Protein AF-A0A8D1JGK2-F1 (afdb_monomer_lite)

Organism: Sus scrofa (NCBI:txid9823)

Secondary structure (DSSP, 8-state):
-HHHHHHHHHHHHHHHHHHHHHHHHHHHHHHHHHHHHHHHTT--HHHHHHHHHHSSTTTT-HHHHHHHHHHHHHHHHHHHHHHHHHHHHHHHHHHHHHHHHHHHHHHHHHHHHHHHHSPP--

pLDDT: mean 71.67, std 9.28, range [43.31, 87.25]

Sequence (122 aa):
MFSHSVGCLFVLFRVSFAVQKLSSLIKSHLLIFVFTVITLRGGSEKMLLSFMSESVWPMFSSKSFIASGLICRSFIHLELIFVYGVRECSNFILFHVAVQFSQHHLLNRLSFLHCIFLPPLS

Structure (mmCIF, N/CA/C/O backbone):
data_AF-A0A8D1JGK2-F1
#
_entry.id   AF-A0A8D1JGK2-F1
#
loop_
_atom_site.group_PDB
_atom_site.id
_atom_site.type_symbol
_atom_site.label_atom_id
_atom_site.label_alt_id
_atom_site.label_comp_id
_atom_site.label_asym_id
_atom_site.label_entity_id
_atom_site.label_seq_id
_atom_site.pdbx_PDB_ins_code
_atom_site.Cartn_x
_atom_site.Cartn_y
_atom_site.Cartn_z
_atom_site.occupancy
_atom_site.B_iso_or_equiv
_atom_site.auth_seq_id
_atom_site.auth_comp_id
_atom_site.auth_asym_id
_atom_site.auth_atom_id
_atom_site.pdbx_PDB_model_num
ATOM 1 N N . MET A 1 1 ? 9.684 -14.667 -14.590 1.00 49.75 1 MET A N 1
ATOM 2 C CA . MET A 1 1 ? 9.569 -15.208 -13.213 1.00 49.75 1 MET A CA 1
ATOM 3 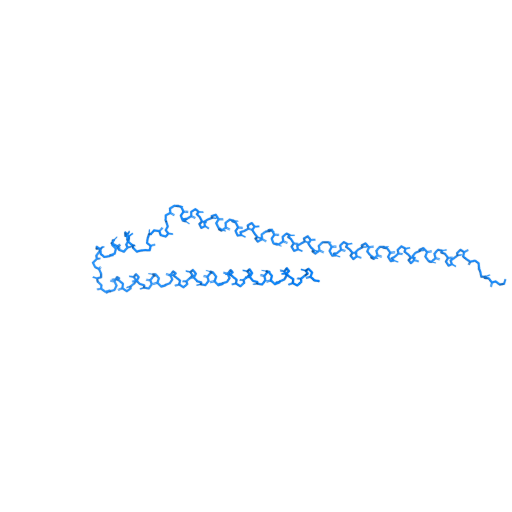C C . MET A 1 1 ? 9.410 -14.101 -12.162 1.00 49.75 1 MET A C 1
ATOM 5 O O . MET A 1 1 ? 8.559 -14.248 -11.299 1.00 49.75 1 MET A O 1
ATOM 9 N N . PHE A 1 2 ? 10.134 -12.973 -12.252 1.00 50.00 2 PHE A N 1
ATOM 10 C CA . PHE A 1 2 ? 10.035 -11.870 -11.274 1.00 50.00 2 PHE A CA 1
ATOM 11 C C . PHE A 1 2 ? 8.690 -11.105 -11.276 1.00 50.00 2 PHE A C 1
ATOM 13 O O . PHE A 1 2 ? 8.185 -10.756 -10.216 1.00 50.00 2 PHE A O 1
ATOM 20 N N . SER A 1 3 ? 8.053 -10.902 -12.436 1.00 54.50 3 SER A N 1
ATOM 21 C CA . SER A 1 3 ? 6.800 -10.129 -12.551 1.00 54.50 3 SER A CA 1
ATOM 22 C C . SER A 1 3 ? 5.584 -10.792 -11.889 1.00 54.50 3 SER A C 1
ATOM 24 O O . SER A 1 3 ? 4.739 -10.108 -11.318 1.00 54.50 3 SER A O 1
ATOM 26 N N . HIS A 1 4 ? 5.508 -12.126 -11.915 1.00 65.62 4 HIS A N 1
ATOM 27 C CA . HIS A 1 4 ? 4.371 -12.865 -11.358 1.00 65.62 4 HIS A CA 1
ATOM 28 C C . HIS A 1 4 ? 4.381 -12.877 -9.820 1.00 65.62 4 HIS A C 1
ATOM 30 O O . HIS A 1 4 ? 3.327 -12.829 -9.191 1.00 65.62 4 HIS A O 1
ATOM 36 N N . SER A 1 5 ? 5.569 -12.894 -9.203 1.00 65.94 5 SER A N 1
ATOM 37 C CA . SER A 1 5 ? 5.720 -12.845 -7.741 1.00 65.94 5 SER A CA 1
ATOM 38 C C . SER A 1 5 ? 5.323 -11.474 -7.174 1.00 65.94 5 SER A C 1
ATOM 40 O O . SER A 1 5 ? 4.538 -11.388 -6.229 1.00 65.94 5 SER A O 1
ATOM 42 N N . VAL A 1 6 ? 5.770 -10.388 -7.819 1.00 70.88 6 VAL A N 1
ATOM 43 C CA . VAL A 1 6 ? 5.457 -9.007 -7.404 1.00 70.88 6 VAL A CA 1
ATOM 44 C C . VAL A 1 6 ? 3.974 -8.678 -7.614 1.00 70.88 6 VAL A C 1
ATOM 46 O O . VAL A 1 6 ? 3.352 -8.062 -6.748 1.00 70.88 6 VAL A O 1
ATOM 49 N N . GLY A 1 7 ? 3.373 -9.147 -8.714 1.00 74.25 7 GLY A N 1
ATOM 50 C CA . GLY A 1 7 ? 1.931 -9.015 -8.946 1.00 74.25 7 GLY A CA 1
ATOM 51 C C . GLY A 1 7 ? 1.090 -9.744 -7.893 1.00 74.25 7 GLY A C 1
ATOM 52 O O . GLY A 1 7 ? 0.090 -9.206 -7.420 1.00 74.25 7 GLY A O 1
ATOM 53 N N . CYS A 1 8 ? 1.524 -10.932 -7.463 1.00 76.12 8 CYS A N 1
ATOM 54 C CA . CYS A 1 8 ? 0.835 -11.702 -6.428 1.00 76.12 8 CYS A CA 1
ATOM 55 C C . CYS A 1 8 ? 0.904 -11.007 -5.056 1.00 76.12 8 CYS A C 1
ATOM 57 O O . CYS A 1 8 ? -0.118 -10.858 -4.387 1.00 76.12 8 CYS A O 1
ATOM 59 N N . LEU A 1 9 ? 2.078 -10.488 -4.675 1.00 71.69 9 LEU A N 1
ATOM 60 C CA . LEU A 1 9 ? 2.248 -9.691 -3.452 1.00 71.69 9 LEU A CA 1
ATOM 61 C C . LEU A 1 9 ? 1.361 -8.438 -3.446 1.00 71.69 9 LEU A C 1
ATOM 63 O O . LEU A 1 9 ? 0.768 -8.110 -2.419 1.00 71.69 9 LEU A O 1
ATOM 67 N N . PHE A 1 10 ? 1.208 -7.771 -4.592 1.00 70.25 10 PHE A N 1
ATOM 68 C CA . PHE A 1 10 ? 0.327 -6.610 -4.716 1.00 70.25 10 PHE A CA 1
ATOM 69 C C . PHE A 1 10 ? -1.152 -6.961 -4.507 1.00 70.25 10 PHE A C 1
ATOM 71 O O . PHE A 1 10 ? -1.872 -6.250 -3.799 1.00 70.25 10 PHE A O 1
ATOM 78 N N . VAL A 1 11 ? -1.608 -8.077 -5.081 1.00 78.69 11 VAL A N 1
ATOM 79 C CA . VAL A 1 11 ? -2.982 -8.564 -4.890 1.00 78.69 11 VAL A CA 1
ATOM 80 C C . VAL A 1 11 ? -3.213 -8.945 -3.428 1.00 78.69 11 VAL A C 1
ATOM 82 O O . VAL A 1 11 ? -4.202 -8.510 -2.841 1.00 78.69 11 VAL A O 1
ATOM 85 N N . LEU A 1 12 ? -2.281 -9.676 -2.811 1.00 74.38 12 LEU A N 1
ATOM 86 C CA . LEU A 1 12 ? -2.366 -10.061 -1.400 1.00 74.38 12 LEU A CA 1
ATOM 87 C C . LEU A 1 12 ? -2.405 -8.844 -0.471 1.00 74.38 12 LEU A C 1
ATOM 89 O O . LEU A 1 12 ? -3.196 -8.830 0.472 1.00 74.38 12 LEU A O 1
ATOM 93 N N . PHE A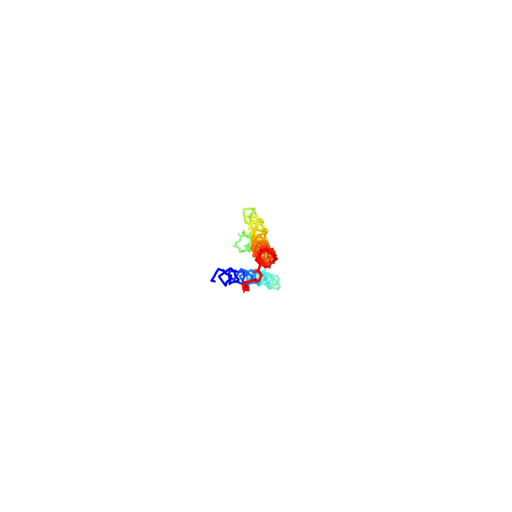 1 13 ? -1.617 -7.805 -0.755 1.00 70.12 13 PHE A N 1
ATOM 94 C CA . PHE A 1 13 ? -1.631 -6.558 0.009 1.00 70.12 13 PHE A CA 1
ATOM 95 C C . PHE A 1 13 ? -2.976 -5.828 -0.113 1.00 70.12 13 PHE A C 1
ATOM 97 O O . PHE A 1 13 ? -3.565 -5.457 0.903 1.00 70.12 13 PHE A O 1
ATOM 104 N N . ARG A 1 14 ? -3.522 -5.690 -1.330 1.00 72.69 14 ARG A N 1
ATOM 105 C CA . ARG A 1 14 ? -4.847 -5.077 -1.550 1.00 72.69 14 ARG A CA 1
ATOM 106 C C . ARG A 1 14 ? -5.976 -5.859 -0.879 1.00 72.69 14 ARG A C 1
ATOM 108 O O . ARG A 1 14 ? -6.857 -5.249 -0.276 1.00 72.69 14 ARG A O 1
ATOM 115 N N . VAL A 1 15 ? -5.947 -7.190 -0.963 1.00 76.44 15 VAL A N 1
ATOM 116 C CA . VAL A 1 15 ? -6.939 -8.065 -0.320 1.00 76.44 15 VAL A CA 1
ATOM 117 C C . VAL A 1 15 ? -6.826 -7.971 1.200 1.00 76.44 15 VAL A C 1
ATOM 119 O O . VAL A 1 15 ? -7.836 -7.768 1.868 1.00 76.44 15 VAL A O 1
ATOM 122 N N . SER A 1 16 ? -5.610 -8.022 1.747 1.00 74.88 16 SER A N 1
ATOM 123 C CA . SER A 1 16 ? -5.373 -7.871 3.189 1.00 74.88 16 SER A CA 1
ATOM 124 C C . SER A 1 16 ? -5.873 -6.522 3.693 1.00 74.88 16 SER A C 1
ATOM 126 O O . SER A 1 16 ? -6.581 -6.468 4.692 1.00 74.88 16 SER A O 1
ATOM 128 N N . PHE A 1 17 ? -5.606 -5.441 2.959 1.00 75.12 17 PHE A N 1
ATOM 129 C CA . PHE A 1 17 ? -6.092 -4.105 3.292 1.00 75.12 17 PHE A CA 1
ATOM 130 C C . PHE A 1 17 ? -7.625 -4.013 3.280 1.00 75.12 17 PHE A C 1
ATOM 132 O O . PHE A 1 17 ? -8.223 -3.482 4.220 1.00 75.12 17 PHE A O 1
ATOM 139 N N . ALA A 1 18 ? -8.275 -4.567 2.252 1.00 75.12 18 ALA A N 1
ATOM 140 C CA . ALA A 1 18 ? -9.733 -4.603 2.165 1.00 75.12 18 ALA A CA 1
ATOM 141 C C . ALA A 1 18 ? -10.349 -5.393 3.332 1.00 75.12 18 ALA A C 1
ATOM 143 O O . ALA A 1 18 ? -11.274 -4.906 3.983 1.00 75.12 18 ALA A O 1
ATOM 144 N N . VAL A 1 19 ? -9.792 -6.565 3.650 1.00 76.88 19 VAL A N 1
ATOM 145 C CA . VAL A 1 19 ? -10.239 -7.414 4.766 1.00 76.88 19 VAL A CA 1
ATOM 146 C C . VAL A 1 19 ? -10.019 -6.723 6.113 1.00 76.88 19 VAL A C 1
ATOM 148 O O . VAL A 1 19 ? -10.894 -6.757 6.975 1.00 76.88 19 VAL A O 1
ATOM 151 N N . GLN A 1 20 ? -8.887 -6.048 6.300 1.00 72.62 20 GLN A N 1
ATOM 152 C CA . GLN A 1 20 ? -8.544 -5.374 7.552 1.00 72.62 20 GLN A CA 1
ATOM 153 C C . GLN A 1 20 ? -9.437 -4.146 7.801 1.00 72.62 20 GLN A C 1
ATOM 155 O O . GLN A 1 20 ? -9.861 -3.922 8.936 1.00 72.62 20 GLN A O 1
ATOM 160 N N . LYS A 1 21 ? -9.809 -3.413 6.741 1.00 75.88 21 LYS A N 1
ATOM 161 C CA . LYS A 1 21 ? -10.769 -2.296 6.792 1.00 75.88 21 LYS A CA 1
ATOM 162 C C . LYS A 1 21 ? -12.211 -2.762 7.009 1.00 75.88 21 LYS A C 1
ATOM 164 O O . LYS A 1 21 ? -12.962 -2.115 7.733 1.00 75.88 21 LYS A O 1
ATOM 169 N N . LEU A 1 22 ? -12.594 -3.896 6.425 1.00 72.81 22 LEU A N 1
ATOM 170 C CA . LEU A 1 22 ? -13.904 -4.503 6.665 1.00 72.81 22 LEU A CA 1
ATOM 171 C C . LEU A 1 22 ? -14.010 -5.018 8.108 1.00 72.81 22 LEU A C 1
ATOM 173 O O . LEU A 1 22 ? -15.006 -4.787 8.784 1.00 72.81 22 LEU A O 1
ATOM 177 N N . SER A 1 23 ? -12.956 -5.668 8.603 1.00 71.44 23 SER A N 1
ATOM 178 C CA . SER A 1 23 ? -12.892 -6.207 9.963 1.00 71.44 23 SER A CA 1
ATOM 179 C C . SER A 1 23 ? -12.930 -5.107 11.027 1.00 71.44 23 SER A C 1
ATOM 181 O O . SER A 1 23 ? -13.646 -5.239 12.022 1.00 71.44 23 SER A O 1
ATOM 183 N N . SER A 1 24 ? -12.230 -3.986 10.808 1.00 79.94 24 SER A N 1
ATOM 184 C CA . SER A 1 24 ? -12.311 -2.835 11.715 1.00 79.94 24 SER A CA 1
ATOM 185 C C . SER A 1 24 ? -13.706 -2.202 11.721 1.00 79.94 24 SER A C 1
ATOM 187 O O . SER A 1 24 ? -14.211 -1.880 12.797 1.00 79.94 24 SER A O 1
ATOM 189 N N . LEU A 1 25 ? -14.358 -2.110 10.557 1.00 77.69 25 LEU A N 1
ATOM 190 C CA . LEU A 1 25 ? -15.714 -1.574 10.411 1.00 77.69 25 L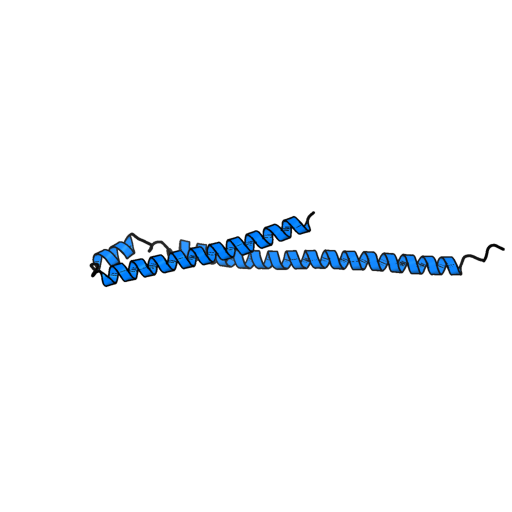EU A CA 1
ATOM 191 C C . LEU A 1 25 ? -16.777 -2.468 11.069 1.00 77.69 25 LEU A C 1
ATOM 193 O O . LEU A 1 25 ? -17.674 -1.975 11.753 1.00 77.69 25 LEU A O 1
ATOM 197 N N . ILE A 1 26 ? -16.664 -3.788 10.902 1.00 75.31 26 ILE A N 1
ATOM 198 C CA . ILE A 1 26 ? -17.561 -4.760 11.542 1.00 75.31 26 ILE A CA 1
ATOM 199 C C . ILE A 1 26 ? -17.393 -4.697 13.063 1.00 75.31 26 ILE A C 1
ATOM 201 O O . ILE A 1 26 ? -18.388 -4.627 13.785 1.00 75.31 26 ILE A O 1
ATOM 205 N N . LYS A 1 27 ? -16.149 -4.648 13.565 1.00 78.38 27 LYS A N 1
ATOM 206 C CA . LYS A 1 27 ? -15.892 -4.492 15.004 1.00 78.38 27 LYS A CA 1
ATOM 207 C C . LYS A 1 27 ? -16.482 -3.196 15.551 1.00 78.38 27 LYS A C 1
ATOM 209 O O . LYS A 1 27 ? -17.147 -3.249 16.579 1.00 78.38 27 LYS A O 1
ATOM 214 N N . SER A 1 28 ? -16.303 -2.053 14.886 1.00 74.12 28 SER A N 1
ATOM 215 C CA . SER A 1 28 ? -16.869 -0.789 15.376 1.00 74.12 28 SER A CA 1
ATOM 216 C C . SER A 1 28 ? -18.399 -0.797 15.374 1.00 74.12 28 SER A C 1
ATOM 218 O O . SER A 1 28 ? -19.006 -0.331 16.334 1.00 74.12 28 SER A O 1
ATOM 220 N N . HIS A 1 29 ? -19.032 -1.376 14.349 1.00 78.94 29 HIS A N 1
ATOM 221 C CA . HIS A 1 29 ? -20.491 -1.494 14.300 1.00 78.94 29 HIS A CA 1
ATOM 222 C C . HIS A 1 29 ? -21.054 -2.390 15.404 1.00 78.94 29 HIS A C 1
ATOM 224 O O . HIS A 1 29 ? -22.047 -2.019 16.027 1.00 78.94 29 HIS A O 1
ATOM 230 N N . LEU A 1 30 ? -20.416 -3.530 15.685 1.00 78.25 30 LEU A N 1
ATOM 231 C CA . LEU A 1 30 ? -20.815 -4.405 16.791 1.00 78.25 30 LEU A CA 1
ATOM 232 C C . LEU A 1 30 ? -20.687 -3.697 18.145 1.00 78.25 30 LEU A C 1
ATOM 234 O O . LEU A 1 30 ? -21.560 -3.847 18.993 1.00 78.25 30 LEU A O 1
ATOM 238 N N . LEU A 1 31 ? -19.646 -2.884 18.335 1.00 77.44 31 LEU A N 1
ATOM 239 C CA . LEU A 1 31 ? -19.456 -2.102 19.559 1.00 77.44 31 LEU A CA 1
ATOM 240 C C . LEU A 1 31 ? -20.539 -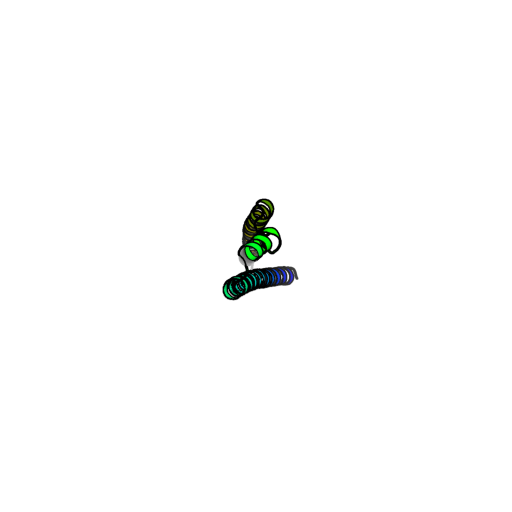1.034 19.747 1.00 77.44 31 LEU A C 1
ATOM 242 O O . LEU A 1 31 ? -21.074 -0.892 20.845 1.00 77.44 31 LEU A O 1
ATOM 246 N N . ILE A 1 32 ? -20.902 -0.330 18.673 1.00 78.12 32 ILE A N 1
ATOM 247 C CA . ILE A 1 32 ? -21.998 0.647 18.691 1.00 78.12 32 ILE A CA 1
ATOM 248 C C . ILE A 1 32 ? -23.328 -0.060 18.968 1.00 78.12 32 ILE A C 1
ATOM 250 O O . ILE A 1 32 ? -24.106 0.405 19.793 1.00 78.12 32 ILE A O 1
ATOM 254 N N . PHE A 1 33 ? -23.569 -1.212 18.339 1.00 80.50 33 PHE A N 1
ATOM 255 C CA . PHE A 1 33 ? -24.782 -1.997 18.550 1.00 80.50 33 PHE A CA 1
ATOM 256 C C . PHE A 1 33 ? -24.917 -2.469 20.003 1.00 80.50 33 PHE A C 1
ATOM 258 O O . PHE A 1 33 ? -25.971 -2.294 20.611 1.00 80.50 33 PHE A O 1
ATOM 265 N N . VAL A 1 34 ? -23.840 -3.000 20.591 1.00 80.25 34 VAL A N 1
ATOM 266 C CA . VAL A 1 34 ? -23.805 -3.390 22.009 1.00 80.25 34 VAL A CA 1
ATOM 267 C C . VAL A 1 34 ? -24.089 -2.185 22.908 1.00 80.25 34 VAL A C 1
ATOM 269 O O . VAL A 1 34 ? -24.902 -2.293 23.823 1.00 80.25 34 VAL A O 1
ATOM 272 N N . PHE A 1 35 ? -23.508 -1.020 22.611 1.00 75.00 35 PHE A N 1
ATOM 273 C CA . PHE A 1 35 ? -23.775 0.214 23.350 1.00 75.00 35 PHE A CA 1
ATOM 274 C C . PHE A 1 35 ? -25.252 0.634 23.270 1.00 75.00 35 PHE A C 1
ATOM 276 O O . PHE A 1 35 ? -25.866 0.905 24.299 1.00 75.00 35 PHE A O 1
ATOM 283 N N . THR A 1 36 ? -25.853 0.613 22.076 1.00 78.62 36 THR A N 1
ATOM 284 C CA . THR A 1 36 ? -27.279 0.925 21.878 1.00 78.62 36 THR A CA 1
ATOM 285 C C . THR A 1 36 ? -28.200 -0.052 22.614 1.00 78.62 36 TH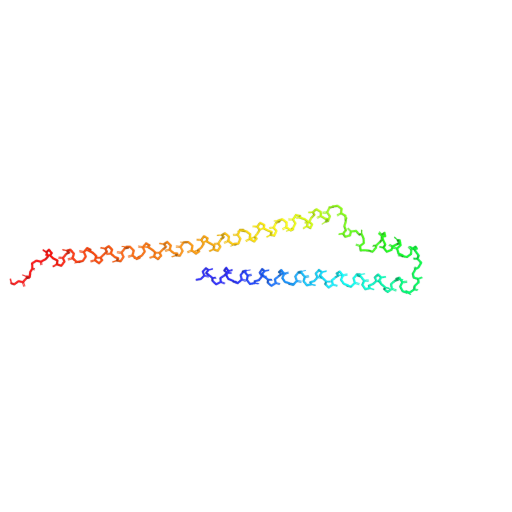R A C 1
ATOM 287 O O . THR A 1 36 ? -29.223 0.353 23.160 1.00 78.62 36 THR A O 1
ATOM 290 N N . VAL A 1 37 ? -27.848 -1.339 22.673 1.00 84.19 37 VAL A N 1
ATOM 291 C CA . VAL A 1 37 ? -28.618 -2.337 23.433 1.00 84.19 37 VAL A CA 1
ATOM 292 C C . VAL A 1 37 ? -28.515 -2.085 24.941 1.00 84.19 37 VAL A C 1
ATOM 294 O O . VAL A 1 37 ? -29.519 -2.196 25.646 1.00 84.19 37 VAL A O 1
ATOM 297 N N . ILE A 1 38 ? -27.332 -1.714 25.443 1.00 78.06 38 ILE A N 1
ATOM 298 C CA . ILE A 1 38 ? -27.113 -1.396 26.863 1.00 78.06 38 ILE A CA 1
ATOM 299 C C . ILE A 1 38 ? -27.921 -0.160 27.282 1.00 78.06 38 ILE A C 1
ATOM 301 O O . ILE A 1 38 ? -28.562 -0.183 28.336 1.00 78.06 38 ILE A O 1
ATOM 305 N N . THR A 1 39 ? -27.937 0.894 26.460 1.00 76.19 39 THR A N 1
ATOM 306 C CA . THR A 1 39 ? -28.710 2.113 26.746 1.00 76.19 39 THR A CA 1
ATOM 307 C C . THR A 1 39 ? -30.218 1.858 26.685 1.00 76.19 39 THR A C 1
ATOM 309 O O . THR A 1 39 ? -30.946 2.304 27.570 1.00 76.19 39 THR A O 1
ATOM 312 N N . LEU A 1 40 ? -30.692 1.081 25.702 1.00 82.75 40 LEU A N 1
ATOM 313 C CA . LEU A 1 40 ? -32.111 0.738 25.552 1.00 82.75 40 LEU A CA 1
ATOM 314 C C . LEU A 1 40 ? -32.628 -0.150 26.694 1.00 82.75 40 LEU A C 1
ATOM 316 O O . LEU A 1 40 ? -33.771 -0.004 27.120 1.00 82.75 40 LEU A O 1
ATOM 320 N N . ARG A 1 41 ? -31.795 -1.062 27.213 1.00 80.19 41 ARG A N 1
ATOM 321 C CA . ARG A 1 41 ? -32.170 -1.978 28.304 1.00 80.19 41 ARG A CA 1
ATOM 322 C C . ARG A 1 41 ? -32.322 -1.280 29.664 1.00 80.19 41 ARG A C 1
ATOM 324 O O . ARG A 1 41 ? -32.663 -1.938 30.642 1.00 80.19 41 ARG A O 1
ATOM 331 N N . GLY A 1 42 ? -32.083 0.028 29.747 1.00 67.69 42 GLY A N 1
ATOM 332 C CA . GLY A 1 42 ? -32.054 0.740 31.022 1.00 67.69 42 GLY A CA 1
ATOM 333 C C . GLY A 1 42 ? -30.848 0.327 31.864 1.00 67.69 42 GLY A C 1
ATOM 334 O O . GLY A 1 42 ? -30.951 0.215 33.086 1.00 67.69 42 GLY A O 1
ATOM 335 N N . GLY A 1 43 ? -29.711 0.043 31.215 1.00 67.88 43 GLY A N 1
ATOM 336 C CA . GLY A 1 43 ? -28.454 -0.204 31.909 1.00 67.88 43 GLY A CA 1
ATOM 337 C C . GLY A 1 43 ? -28.145 0.965 32.841 1.00 67.88 43 GLY A C 1
ATOM 338 O O . GLY A 1 43 ? -28.110 2.113 32.406 1.00 67.88 43 GLY A O 1
ATOM 339 N N . SER A 1 44 ? -27.956 0.677 34.133 1.00 65.19 44 SER A N 1
ATOM 340 C CA . SER A 1 44 ? -27.583 1.689 35.126 1.00 65.19 44 SER A CA 1
ATOM 341 C C . SER A 1 44 ? -26.376 2.483 34.620 1.00 65.19 44 SER A C 1
ATOM 343 O O . SER A 1 44 ? -25.463 1.894 34.043 1.00 65.19 44 SER A O 1
ATOM 345 N N . GLU A 1 45 ? -26.320 3.791 34.879 1.00 66.38 45 GLU A N 1
ATOM 346 C CA . GLU A 1 45 ? -25.155 4.628 34.549 1.00 66.38 45 GLU A CA 1
ATOM 347 C C . GLU A 1 45 ? -23.842 4.017 35.064 1.00 66.38 45 GLU A C 1
ATOM 349 O O . GLU A 1 45 ? -22.805 4.163 34.430 1.00 66.38 45 GLU A O 1
ATOM 354 N N . LYS A 1 46 ? -23.897 3.232 36.152 1.00 65.06 46 LYS A N 1
ATOM 355 C CA . LYS A 1 46 ? -22.774 2.443 36.682 1.00 65.06 46 LYS A CA 1
ATOM 356 C C . LYS A 1 46 ? -22.311 1.320 35.756 1.00 65.06 46 LYS A C 1
ATOM 358 O O . LYS A 1 46 ? -21.125 1.032 35.719 1.00 65.06 46 LYS A O 1
ATOM 363 N N . MET A 1 47 ? -23.222 0.690 35.018 1.00 65.19 47 MET A N 1
ATOM 364 C CA . MET A 1 47 ? -22.917 -0.331 34.014 1.00 65.19 47 MET A CA 1
ATOM 365 C C . MET A 1 47 ? -22.327 0.308 32.756 1.00 65.19 47 MET A C 1
ATOM 367 O O . MET A 1 47 ? -21.404 -0.257 32.197 1.00 65.19 47 MET A O 1
ATOM 371 N N . LEU A 1 48 ? -22.776 1.504 32.357 1.00 67.06 48 LEU A N 1
ATOM 372 C CA . LEU A 1 48 ? -22.122 2.296 31.304 1.00 67.06 48 LEU A CA 1
ATOM 373 C C . LEU A 1 48 ? -20.742 2.812 31.733 1.00 67.06 48 LEU A C 1
ATOM 375 O O . LEU A 1 48 ? -19.816 2.766 30.932 1.00 67.06 48 LEU A O 1
ATOM 379 N N . LEU A 1 49 ? -20.584 3.245 32.988 1.00 63.41 49 LEU A N 1
ATOM 380 C CA . LEU A 1 49 ? -19.303 3.646 33.585 1.00 63.41 49 LEU A CA 1
ATOM 381 C C . LEU A 1 49 ? -18.340 2.467 33.752 1.00 63.41 49 LEU A C 1
ATOM 383 O O . LEU A 1 49 ? -17.150 2.622 33.515 1.00 63.41 49 LEU A O 1
ATOM 387 N N . SER A 1 50 ? -18.852 1.292 34.121 1.00 63.88 50 SER A N 1
ATOM 388 C CA . SER A 1 50 ? -18.096 0.038 34.195 1.00 63.88 50 SER A CA 1
ATOM 389 C C . SER A 1 50 ? -17.767 -0.489 32.801 1.00 63.88 50 SER A C 1
ATOM 391 O O . SER A 1 50 ? -16.646 -0.923 32.581 1.00 63.88 50 SER A O 1
ATOM 393 N N . PHE A 1 51 ? -18.662 -0.343 31.816 1.00 57.19 51 PHE A N 1
ATOM 394 C CA . PHE A 1 51 ? -18.342 -0.602 30.413 1.00 57.19 51 PHE A CA 1
ATOM 395 C C . PHE A 1 51 ? -17.238 0.383 29.965 1.00 57.19 51 PHE A C 1
ATOM 397 O O . PHE A 1 51 ? -16.238 -0.051 29.408 1.00 57.19 51 PHE A O 1
ATOM 404 N N . MET A 1 52 ? -17.331 1.673 30.335 1.00 55.75 52 MET A N 1
ATOM 405 C CA . MET A 1 52 ? -16.286 2.713 30.181 1.00 55.75 52 MET A CA 1
ATOM 406 C C . MET A 1 52 ? -14.970 2.421 30.883 1.00 55.75 52 MET A C 1
ATOM 408 O O . MET A 1 52 ? -13.926 2.817 30.365 1.00 55.75 52 MET A O 1
ATOM 412 N N . SER A 1 53 ? -14.982 1.708 32.005 1.00 58.72 53 SER A N 1
ATOM 413 C CA . SER A 1 53 ? -13.759 1.349 32.719 1.00 58.72 53 SER A CA 1
ATOM 414 C C . SER A 1 53 ? -13.176 -0.005 32.308 1.00 58.72 53 SER A C 1
ATOM 416 O O . SER A 1 53 ? -11.967 -0.185 32.399 1.00 58.72 53 SER A O 1
ATOM 418 N N . GLU A 1 54 ? -14.007 -0.962 31.888 1.00 61.94 54 GLU A N 1
ATOM 419 C CA . GLU A 1 54 ? -13.652 -2.387 31.789 1.00 61.94 54 GLU A CA 1
ATOM 420 C C . GLU A 1 54 ? -13.758 -2.948 30.366 1.00 61.94 54 GLU A C 1
ATOM 422 O O . GLU A 1 54 ? -12.945 -3.779 29.963 1.00 61.94 54 GLU A O 1
ATOM 427 N N . SER A 1 55 ? -14.695 -2.477 29.549 1.00 56.09 55 SER A N 1
ATOM 428 C CA . SER A 1 55 ? -14.927 -3.046 28.222 1.00 56.09 55 SER A CA 1
ATOM 429 C C . SER A 1 55 ? -14.706 -2.011 27.131 1.00 56.09 55 SER A C 1
ATOM 431 O O . SER A 1 55 ? -15.419 -1.022 27.002 1.00 56.09 55 SER A O 1
ATOM 433 N N . VAL A 1 56 ? -13.743 -2.302 26.261 1.00 49.81 56 VAL A N 1
ATOM 434 C CA . VAL A 1 56 ? -13.571 -1.645 24.953 1.00 49.81 56 VAL A CA 1
ATOM 435 C C . VAL A 1 56 ? -13.004 -0.218 25.010 1.00 49.81 56 VAL A C 1
ATOM 437 O O . VAL A 1 56 ? -12.294 0.187 24.089 1.00 49.81 56 VAL A O 1
ATOM 440 N N . TRP A 1 57 ? -13.146 0.507 26.115 1.00 43.31 57 TRP A N 1
ATOM 441 C CA . TRP A 1 57 ? -12.502 1.807 26.312 1.00 43.31 57 TRP A CA 1
ATOM 442 C C . TRP A 1 57 ? -11.007 1.834 26.723 1.00 43.31 57 TRP A C 1
ATOM 444 O O . TRP A 1 57 ? -10.505 2.927 26.978 1.00 43.31 57 TRP A O 1
ATOM 454 N N . PRO A 1 58 ? -10.197 0.750 26.647 1.00 45.06 58 PRO A N 1
ATOM 455 C CA . PRO A 1 58 ? -8.750 0.909 26.488 1.00 45.06 58 PRO A CA 1
ATOM 456 C C . PRO A 1 58 ? -8.337 1.181 25.025 1.00 45.06 58 PRO A C 1
ATOM 458 O O . PRO A 1 58 ? -7.163 1.447 24.764 1.00 45.06 58 PRO A O 1
ATOM 461 N N . MET A 1 59 ? -9.266 1.128 24.055 1.00 50.84 59 MET A N 1
ATOM 462 C CA . MET A 1 59 ? -8.955 1.140 22.613 1.00 50.84 59 MET A CA 1
ATOM 463 C C . MET A 1 59 ? -8.528 2.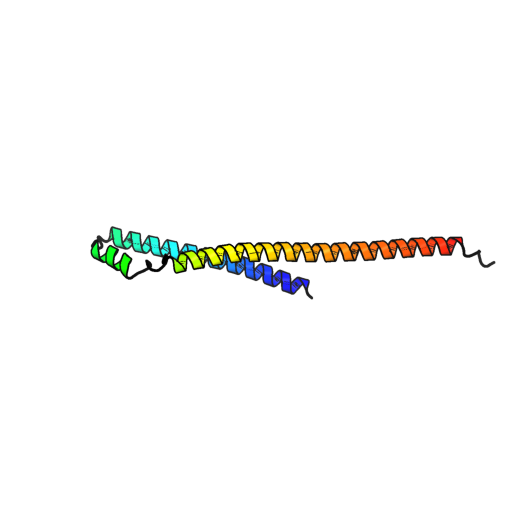511 22.048 1.00 50.84 59 MET A C 1
ATOM 465 O O . MET A 1 59 ? -8.120 2.598 20.894 1.00 50.84 59 MET A O 1
ATOM 469 N N . PHE A 1 60 ? -8.562 3.562 22.874 1.00 47.09 60 PHE A N 1
ATOM 470 C CA . PHE A 1 60 ? -7.998 4.889 22.590 1.00 47.09 60 PHE A CA 1
ATOM 471 C C . PHE A 1 60 ? -7.043 5.351 23.702 1.00 47.09 60 PHE A C 1
ATOM 473 O O . PHE A 1 60 ? -6.942 6.536 24.012 1.00 47.09 60 PHE A O 1
ATOM 480 N N . SER A 1 61 ? -6.286 4.429 24.304 1.00 57.69 61 SER A N 1
ATOM 481 C CA . SER A 1 61 ? -5.073 4.825 25.026 1.00 57.69 61 SER A CA 1
ATOM 482 C C . SER A 1 61 ? -4.202 5.659 24.080 1.00 57.69 61 SER A C 1
ATOM 484 O O . SER A 1 61 ? -4.046 5.282 22.914 1.00 57.69 61 SER A O 1
ATOM 486 N N . SER A 1 62 ? -3.615 6.767 24.541 1.00 58.28 62 SER A N 1
ATOM 487 C CA . SER A 1 62 ? -2.723 7.607 23.723 1.00 58.28 62 SER A CA 1
ATOM 488 C C . SER A 1 62 ? -1.677 6.773 22.975 1.00 58.28 62 SER A C 1
ATOM 490 O O . SER A 1 62 ? -1.398 7.035 21.811 1.00 58.28 62 SER A O 1
ATOM 492 N N . LYS A 1 63 ? -1.196 5.680 23.581 1.00 64.56 63 LYS A N 1
ATOM 493 C CA . LYS A 1 63 ? -0.302 4.700 22.950 1.00 64.56 63 LYS A CA 1
ATOM 494 C C . LYS A 1 63 ? -0.929 3.951 21.773 1.00 64.56 63 LYS A C 1
ATOM 496 O O . LYS A 1 63 ? -0.261 3.770 20.766 1.00 64.56 63 LYS A O 1
ATOM 501 N N . SER A 1 64 ? -2.190 3.532 21.875 1.00 63.81 64 SER A N 1
ATOM 502 C CA . SER A 1 64 ? -2.929 2.872 20.786 1.00 63.81 64 SER A CA 1
ATOM 503 C C . SER A 1 64 ? -3.324 3.840 19.666 1.00 63.81 64 SER A C 1
ATOM 505 O O . SER A 1 64 ? -3.255 3.468 18.498 1.00 63.81 64 SER A O 1
ATOM 507 N N . PHE A 1 65 ? -3.632 5.103 19.992 1.00 67.69 65 PHE A N 1
ATOM 508 C CA . PHE A 1 65 ? -3.860 6.161 19.001 1.00 67.69 65 PHE A CA 1
ATOM 509 C C . PHE A 1 65 ? -2.566 6.524 18.263 1.00 67.69 65 PHE A C 1
ATOM 511 O O . PHE A 1 65 ? -2.555 6.612 17.039 1.00 67.69 65 PHE A O 1
ATOM 518 N N . ILE A 1 66 ? -1.451 6.642 18.990 1.00 70.50 66 ILE A N 1
ATOM 519 C CA . ILE A 1 66 ? -0.118 6.825 18.408 1.00 70.50 66 ILE A CA 1
ATOM 520 C C . ILE A 1 66 ? 0.265 5.604 17.570 1.00 70.50 66 ILE A C 1
ATOM 522 O O . ILE A 1 66 ? 0.714 5.777 16.446 1.00 70.50 66 ILE A O 1
ATOM 526 N N . ALA A 1 67 ? 0.045 4.379 18.055 1.00 69.12 67 ALA A N 1
ATOM 527 C CA . ALA A 1 67 ? 0.334 3.160 17.301 1.00 69.12 67 ALA A CA 1
ATOM 528 C C . ALA A 1 67 ? -0.511 3.072 16.023 1.00 69.12 67 ALA A C 1
ATOM 530 O O . ALA A 1 67 ? 0.033 2.807 14.958 1.00 69.12 67 ALA A O 1
ATOM 531 N N . SER A 1 68 ? -1.810 3.371 16.088 1.00 65.25 68 SER A N 1
ATOM 532 C CA . SER A 1 68 ? -2.676 3.438 14.907 1.00 65.25 68 SER A CA 1
ATOM 533 C C . SER A 1 68 ? -2.257 4.560 13.951 1.00 65.25 68 SER A C 1
ATOM 535 O O . SER A 1 68 ? -2.281 4.366 12.738 1.00 65.25 68 SER A O 1
ATOM 537 N N . GLY A 1 69 ? -1.848 5.721 14.469 1.00 73.88 69 GLY A N 1
ATOM 538 C CA . GLY A 1 69 ? -1.325 6.836 13.676 1.00 73.88 69 GLY A CA 1
ATOM 539 C C . GLY A 1 69 ? 0.016 6.514 13.009 1.00 73.88 69 GLY A C 1
ATOM 540 O O . GLY A 1 69 ? 0.234 6.881 11.854 1.00 73.88 69 GLY A O 1
ATOM 541 N N . LEU A 1 70 ? 0.887 5.773 13.698 1.00 74.06 70 LEU A N 1
ATOM 542 C CA . LEU A 1 70 ? 2.141 5.244 13.166 1.00 74.06 70 LEU A CA 1
ATOM 543 C C . LEU A 1 70 ? 1.873 4.195 12.092 1.00 74.06 70 LEU A C 1
ATOM 545 O O . LEU A 1 70 ? 2.447 4.304 11.018 1.00 74.06 70 LEU A O 1
ATOM 549 N N . ILE A 1 71 ? 0.953 3.256 12.323 1.00 75.69 71 ILE A N 1
ATOM 550 C CA . ILE A 1 71 ? 0.532 2.273 11.316 1.00 75.69 71 ILE A CA 1
ATOM 551 C C . ILE A 1 71 ? -0.020 2.998 10.081 1.00 75.69 71 ILE A C 1
ATOM 553 O O . ILE A 1 71 ? 0.399 2.681 8.974 1.00 75.69 71 ILE A O 1
ATOM 557 N N . CYS A 1 72 ? -0.861 4.027 10.246 1.00 70.94 72 CYS A N 1
ATOM 558 C CA . CYS A 1 72 ? -1.339 4.858 9.134 1.00 70.94 72 CYS A CA 1
ATOM 559 C C . CYS A 1 72 ? -0.196 5.541 8.366 1.00 70.94 72 CYS A C 1
ATOM 561 O O . CYS A 1 72 ? -0.167 5.487 7.138 1.00 70.94 72 CYS A O 1
ATOM 563 N N . ARG A 1 73 ? 0.771 6.157 9.061 1.00 72.75 73 ARG A N 1
ATOM 564 C CA . ARG A 1 73 ? 1.946 6.767 8.412 1.00 72.75 73 ARG A CA 1
ATOM 565 C C . ARG A 1 73 ? 2.797 5.732 7.682 1.00 72.75 73 ARG A C 1
ATOM 567 O O . ARG A 1 73 ? 3.170 5.952 6.534 1.00 72.75 73 ARG A O 1
ATOM 574 N N . SER A 1 74 ? 3.082 4.604 8.323 1.00 74.25 74 SER A N 1
ATOM 575 C CA . SER A 1 74 ? 3.830 3.497 7.732 1.00 74.25 74 SER A CA 1
ATOM 576 C C . SER A 1 74 ? 3.122 2.935 6.504 1.00 74.25 74 SER A C 1
ATOM 578 O O . SER A 1 74 ? 3.797 2.617 5.535 1.00 74.25 74 SER A O 1
ATOM 580 N N . PHE A 1 75 ? 1.787 2.883 6.501 1.00 70.62 75 PHE A N 1
ATOM 581 C CA . PHE A 1 75 ? 0.993 2.473 5.342 1.00 70.62 75 PHE A CA 1
ATOM 582 C C . PHE A 1 75 ? 1.165 3.417 4.154 1.00 70.62 75 PHE A C 1
ATOM 584 O O . PHE A 1 75 ? 1.418 2.948 3.050 1.00 70.62 75 PHE A O 1
ATOM 591 N N . ILE A 1 76 ? 1.108 4.732 4.385 1.00 77.44 76 ILE A N 1
ATOM 592 C CA . ILE A 1 76 ? 1.342 5.732 3.333 1.00 77.44 76 ILE A CA 1
ATOM 593 C C . ILE A 1 76 ? 2.766 5.589 2.781 1.00 77.44 76 ILE A C 1
ATOM 595 O O . ILE A 1 76 ? 2.969 5.614 1.571 1.00 77.44 76 ILE A O 1
ATOM 599 N N . HIS A 1 77 ? 3.759 5.373 3.649 1.00 80.38 77 HIS A N 1
ATOM 600 C CA . HIS A 1 77 ? 5.132 5.114 3.211 1.00 80.38 77 HIS A CA 1
ATOM 601 C C . HIS A 1 77 ? 5.258 3.826 2.392 1.00 80.38 77 HIS A C 1
ATOM 603 O O . HIS A 1 77 ? 5.950 3.822 1.379 1.00 80.38 77 HIS A O 1
ATOM 609 N N . LEU A 1 78 ? 4.586 2.750 2.795 1.00 75.00 78 LEU A N 1
ATOM 610 C CA . LEU A 1 78 ? 4.592 1.475 2.077 1.00 75.00 78 LEU A CA 1
ATOM 611 C C . LEU A 1 78 ? 3.926 1.597 0.704 1.00 75.00 78 LEU A C 1
ATOM 613 O O . LEU A 1 78 ? 4.451 1.076 -0.275 1.00 75.00 78 LEU A O 1
ATOM 617 N N . GLU A 1 79 ? 2.816 2.328 0.616 1.00 77.38 79 GLU A N 1
ATOM 618 C CA . GLU A 1 79 ? 2.129 2.620 -0.642 1.00 77.38 79 GLU A CA 1
ATOM 619 C C . GLU A 1 79 ? 2.998 3.484 -1.567 1.00 77.38 79 GLU A C 1
ATOM 621 O O . GLU A 1 79 ? 3.116 3.184 -2.754 1.00 77.38 79 GLU A O 1
ATOM 626 N N . LEU A 1 80 ? 3.700 4.485 -1.025 1.00 77.50 80 LEU A N 1
ATOM 627 C CA . LEU A 1 80 ? 4.660 5.296 -1.780 1.00 77.50 80 LEU A CA 1
ATOM 628 C C . LEU A 1 80 ? 5.855 4.476 -2.280 1.00 77.50 80 LEU A C 1
ATOM 630 O O . LEU A 1 80 ? 6.230 4.606 -3.442 1.00 77.50 80 LEU A O 1
ATOM 634 N N . ILE A 1 81 ? 6.430 3.610 -1.441 1.00 77.94 81 ILE A N 1
ATOM 635 C CA . ILE A 1 81 ? 7.516 2.695 -1.832 1.00 77.94 81 ILE A CA 1
ATOM 636 C C . ILE A 1 81 ? 7.026 1.724 -2.904 1.00 77.94 81 ILE A C 1
ATOM 638 O O . ILE A 1 81 ? 7.753 1.434 -3.851 1.00 77.94 81 ILE A O 1
ATOM 642 N N . PHE A 1 82 ? 5.789 1.248 -2.789 1.00 73.81 82 PHE A N 1
ATOM 643 C CA . PHE A 1 82 ? 5.196 0.354 -3.769 1.00 73.81 82 PHE A CA 1
ATOM 644 C C . PHE A 1 82 ? 4.996 1.049 -5.123 1.00 73.81 82 PHE A C 1
ATOM 646 O O . PHE A 1 82 ? 5.457 0.545 -6.146 1.00 73.81 82 PHE A O 1
ATOM 653 N N . VAL A 1 83 ? 4.377 2.234 -5.138 1.00 75.75 83 VAL A N 1
ATOM 654 C CA . VAL A 1 83 ? 4.191 3.037 -6.358 1.00 75.75 83 VAL A CA 1
ATOM 655 C C . VAL A 1 83 ? 5.541 3.396 -6.977 1.00 75.75 83 VAL A C 1
ATOM 657 O O . VAL A 1 83 ? 5.711 3.283 -8.192 1.00 75.75 83 VAL A O 1
ATOM 660 N N . TYR A 1 84 ? 6.522 3.768 -6.153 1.00 77.56 84 TYR A N 1
ATOM 661 C CA . TYR A 1 84 ? 7.881 4.047 -6.603 1.00 77.56 84 TYR A CA 1
ATOM 662 C C . TYR A 1 84 ? 8.552 2.804 -7.200 1.00 77.56 84 TYR A C 1
ATOM 664 O O . TYR A 1 84 ? 9.109 2.881 -8.289 1.00 77.56 84 TYR A O 1
ATOM 672 N N . GLY A 1 85 ? 8.435 1.643 -6.553 1.00 76.31 85 GLY A N 1
ATOM 673 C CA . GLY A 1 85 ? 8.985 0.379 -7.041 1.00 76.31 85 GLY A CA 1
ATOM 674 C C . GLY A 1 85 ? 8.378 -0.061 -8.373 1.00 76.31 85 GLY A C 1
ATOM 675 O O . GLY A 1 85 ? 9.106 -0.482 -9.270 1.00 76.31 85 GLY A O 1
ATOM 676 N N . VAL A 1 86 ? 7.062 0.096 -8.550 1.00 74.69 86 VAL A N 1
ATOM 677 C CA . VAL A 1 86 ? 6.390 -0.164 -9.836 1.00 74.69 86 VAL A CA 1
ATOM 678 C C . VAL A 1 86 ? 6.891 0.797 -10.915 1.00 74.69 86 VAL A C 1
ATOM 680 O O . VAL A 1 86 ? 7.175 0.369 -12.036 1.00 74.69 86 VAL A O 1
ATOM 683 N N . ARG A 1 87 ? 7.045 2.081 -10.574 1.00 75.12 87 ARG A N 1
ATOM 684 C CA . ARG A 1 87 ? 7.512 3.116 -11.500 1.00 75.12 87 ARG A CA 1
ATOM 685 C C . ARG A 1 87 ? 8.959 2.868 -11.937 1.00 75.12 87 ARG A C 1
ATOM 687 O O . ARG A 1 87 ? 9.230 2.867 -13.134 1.00 75.12 87 ARG A O 1
ATOM 694 N N . GLU A 1 88 ? 9.849 2.532 -11.010 1.00 74.31 88 GLU A N 1
ATOM 695 C CA . GLU A 1 88 ? 11.235 2.155 -11.316 1.00 74.31 88 GLU A CA 1
ATOM 696 C C . GLU A 1 88 ? 11.324 0.872 -12.150 1.00 74.31 88 GLU A C 1
ATOM 698 O O . GLU A 1 88 ? 12.073 0.817 -13.124 1.00 74.31 88 GLU A O 1
ATOM 703 N N . CYS A 1 89 ? 10.504 -0.138 -11.849 1.00 74.88 89 CYS A N 1
ATOM 704 C CA . CYS A 1 89 ? 10.463 -1.368 -12.641 1.00 74.88 89 CYS A CA 1
ATOM 705 C C . CYS A 1 89 ? 9.991 -1.092 -14.083 1.00 74.88 89 CYS A C 1
ATOM 707 O O . CYS A 1 89 ? 10.573 -1.607 -15.038 1.00 74.88 89 CYS A O 1
ATOM 709 N N . SER A 1 90 ? 8.993 -0.217 -14.259 1.00 73.19 90 SER A N 1
ATOM 710 C CA . SER A 1 90 ? 8.529 0.208 -15.586 1.00 73.19 90 SER A CA 1
ATOM 711 C C . SER A 1 90 ? 9.578 1.022 -16.356 1.00 73.19 90 SER A C 1
ATOM 713 O O . SER A 1 90 ? 9.769 0.786 -17.549 1.00 73.19 90 SER A O 1
ATOM 715 N N . ASN A 1 91 ? 10.321 1.900 -15.673 1.00 76.19 91 ASN A N 1
ATOM 716 C CA . ASN A 1 91 ? 11.426 2.662 -16.258 1.00 76.19 91 ASN A CA 1
ATOM 717 C C . ASN A 1 91 ? 12.550 1.738 -16.732 1.00 76.19 91 ASN A C 1
ATOM 719 O O . ASN A 1 91 ? 13.076 1.923 -17.827 1.00 76.19 91 ASN A O 1
ATOM 723 N N . PHE A 1 92 ? 12.884 0.714 -15.945 1.00 76.06 92 PHE A N 1
ATOM 724 C CA . PHE A 1 92 ? 13.911 -0.262 -16.303 1.00 76.06 92 PHE A CA 1
ATOM 725 C C . PHE A 1 92 ? 13.528 -1.060 -17.558 1.00 76.06 92 PHE A C 1
ATOM 727 O O . PHE A 1 92 ? 14.355 -1.258 -18.447 1.00 76.06 92 PHE A O 1
ATOM 734 N N . ILE A 1 93 ? 12.256 -1.462 -17.671 1.00 78.00 93 ILE A N 1
ATOM 735 C CA . ILE A 1 93 ? 11.722 -2.144 -18.860 1.00 78.00 93 ILE A CA 1
ATOM 736 C C . ILE A 1 93 ? 11.779 -1.222 -20.086 1.00 78.00 93 ILE A C 1
ATOM 738 O O . ILE A 1 93 ? 12.223 -1.643 -21.153 1.00 78.00 93 ILE A O 1
ATOM 742 N N . LEU A 1 94 ? 11.372 0.040 -19.943 1.00 77.56 94 LEU A N 1
ATOM 743 C CA . LEU A 1 94 ? 11.369 1.010 -21.041 1.00 77.56 94 LEU A CA 1
ATOM 744 C C . LEU A 1 94 ? 12.799 1.328 -21.504 1.00 77.56 94 LEU A C 1
ATOM 746 O O . LEU A 1 94 ? 13.077 1.323 -22.702 1.00 77.56 94 LEU A O 1
ATOM 750 N N . PHE A 1 95 ? 13.725 1.514 -20.562 1.00 79.12 95 PHE A N 1
ATOM 751 C CA . PHE A 1 95 ? 15.142 1.722 -20.850 1.00 79.12 95 PHE A CA 1
ATOM 752 C C . PHE A 1 95 ? 15.758 0.514 -21.561 1.00 79.12 95 PHE A C 1
ATOM 754 O O . PHE A 1 95 ? 16.448 0.683 -22.564 1.00 79.12 95 PHE A O 1
ATOM 761 N N . HIS A 1 96 ? 15.450 -0.705 -21.112 1.00 84.88 96 HIS A N 1
ATOM 762 C CA . HIS A 1 96 ? 15.890 -1.929 -21.780 1.00 84.88 96 HIS A CA 1
ATOM 763 C C . HIS A 1 96 ? 15.409 -1.987 -23.239 1.00 84.88 96 HIS A C 1
ATOM 765 O O . HIS A 1 96 ? 16.202 -2.250 -24.143 1.00 84.88 96 HIS A O 1
ATOM 771 N N . VAL A 1 97 ? 14.131 -1.682 -23.493 1.00 78.62 97 VAL A N 1
ATOM 772 C CA . VAL A 1 97 ? 13.578 -1.629 -24.857 1.00 78.62 97 VAL A CA 1
ATOM 773 C C . VAL A 1 97 ? 14.248 -0.531 -25.690 1.00 78.62 97 VAL A C 1
ATOM 775 O O . VAL A 1 97 ? 14.597 -0.774 -26.843 1.00 78.62 97 VAL A O 1
ATOM 778 N N . ALA A 1 98 ? 14.486 0.652 -25.118 1.00 83.06 98 ALA A N 1
ATOM 779 C CA . ALA A 1 98 ? 15.149 1.758 -25.807 1.00 83.06 98 ALA A CA 1
ATOM 780 C C . ALA A 1 98 ? 16.608 1.431 -26.178 1.00 83.06 98 ALA A C 1
ATOM 782 O O . ALA A 1 98 ? 17.054 1.754 -27.282 1.00 83.06 98 ALA A O 1
ATOM 783 N N . VAL A 1 99 ? 17.343 0.751 -25.293 1.00 87.25 99 VAL A N 1
ATOM 784 C CA . VAL A 1 99 ? 18.712 0.279 -25.557 1.00 87.25 99 VAL A CA 1
ATOM 785 C C . VAL A 1 99 ? 18.719 -0.805 -26.635 1.00 87.25 99 VAL A C 1
ATOM 787 O O . VAL A 1 99 ? 19.524 -0.742 -27.560 1.00 87.25 99 VAL A O 1
ATOM 790 N N . GLN A 1 100 ? 17.800 -1.768 -26.581 1.00 86.69 100 GLN A N 1
ATOM 791 C CA . GLN A 1 100 ? 17.720 -2.821 -27.595 1.00 86.69 100 GLN A CA 1
ATOM 792 C C . GLN A 1 100 ? 17.322 -2.262 -28.972 1.00 86.69 100 GLN A C 1
ATOM 794 O O . GLN A 1 100 ? 17.869 -2.668 -29.998 1.00 86.69 100 GLN A O 1
ATOM 799 N N . PHE A 1 101 ? 16.421 -1.278 -29.000 1.00 82.94 101 PHE A N 1
ATOM 800 C CA . PHE A 1 101 ? 16.023 -0.579 -30.219 1.00 82.94 101 PHE A CA 1
ATOM 801 C C . PHE A 1 101 ? 17.170 0.250 -30.812 1.00 82.94 101 PHE A C 1
ATOM 803 O O . PHE A 1 101 ? 17.399 0.203 -32.023 1.00 82.94 101 PHE A O 1
ATOM 810 N N . SER A 1 102 ? 17.934 0.964 -29.977 1.00 82.44 102 SER A N 1
ATOM 811 C CA . SER A 1 102 ? 19.091 1.734 -30.445 1.00 82.44 102 SER A CA 1
ATOM 812 C C . SER A 1 102 ? 20.187 0.828 -31.008 1.00 82.44 102 SER A C 1
ATOM 814 O O . SER A 1 102 ? 20.737 1.141 -32.063 1.00 82.44 102 SER A O 1
ATOM 816 N N . GLN A 1 103 ? 20.440 -0.329 -30.383 1.00 84.75 103 GLN A N 1
ATOM 817 C CA . GLN A 1 103 ? 21.375 -1.332 -30.898 1.00 84.75 103 GLN A CA 1
ATOM 818 C C . GLN A 1 103 ? 20.919 -1.919 -32.233 1.00 84.75 103 GLN A C 1
ATOM 820 O O . GLN A 1 103 ? 21.720 -2.007 -33.162 1.00 84.75 103 GLN A O 1
ATOM 825 N N . HIS A 1 104 ? 19.638 -2.269 -32.362 1.00 83.38 104 HIS A N 1
ATOM 826 C CA . HIS A 1 104 ? 19.099 -2.793 -33.615 1.00 83.38 104 HIS A CA 1
ATOM 827 C C . HIS A 1 104 ? 19.174 -1.751 -34.739 1.00 83.38 104 HIS A C 1
ATOM 829 O O . HIS A 1 104 ? 19.559 -2.069 -35.864 1.00 83.38 104 HIS A O 1
ATOM 835 N N . HIS A 1 105 ? 18.861 -0.488 -34.444 1.00 82.81 105 HIS A N 1
ATOM 836 C CA . HIS A 1 105 ? 19.002 0.602 -35.406 1.00 82.81 105 HIS A CA 1
ATOM 837 C C . HIS A 1 105 ? 20.473 0.840 -35.794 1.00 82.81 105 HIS A C 1
ATOM 839 O O . HIS A 1 105 ? 20.772 1.032 -36.972 1.00 82.81 105 HIS A O 1
ATOM 845 N N . LEU A 1 106 ? 21.403 0.814 -34.832 1.00 79.00 106 LEU A N 1
ATOM 846 C CA . LEU A 1 106 ? 22.843 0.956 -35.083 1.00 79.00 106 LEU A CA 1
ATOM 847 C C . LEU A 1 106 ? 23.389 -0.170 -35.962 1.00 79.00 106 LEU A C 1
ATOM 849 O O . LEU A 1 106 ? 24.073 0.117 -36.942 1.00 79.00 106 LEU A O 1
ATOM 853 N N . LEU A 1 107 ? 23.045 -1.424 -35.655 1.00 80.19 107 LEU A N 1
ATOM 854 C CA . LEU A 1 107 ? 23.396 -2.590 -36.470 1.00 80.19 107 LEU A CA 1
ATOM 855 C C . LEU A 1 107 ? 22.854 -2.459 -37.892 1.00 80.19 107 LEU A C 1
ATOM 857 O O . LEU A 1 107 ? 23.591 -2.687 -38.850 1.00 80.19 107 LEU A O 1
ATOM 861 N N . ASN A 1 108 ? 21.604 -2.015 -38.040 1.00 75.62 108 ASN A N 1
ATOM 862 C CA . ASN A 1 108 ? 21.006 -1.805 -39.352 1.00 75.62 108 ASN A CA 1
ATOM 863 C C . ASN A 1 108 ? 21.772 -0.721 -40.130 1.00 75.62 108 ASN A C 1
ATOM 865 O O . ASN A 1 108 ? 22.150 -0.931 -41.280 1.00 75.62 108 ASN A O 1
ATOM 869 N N . ARG A 1 109 ? 22.123 0.397 -39.482 1.00 76.19 109 ARG A N 1
ATOM 870 C CA . ARG A 1 109 ? 22.914 1.474 -40.101 1.00 76.19 109 ARG A CA 1
ATOM 871 C C . ARG A 1 109 ? 24.313 1.013 -40.525 1.00 76.19 109 ARG A C 1
ATOM 873 O O . ARG A 1 109 ? 24.782 1.404 -41.590 1.00 76.19 109 ARG A O 1
ATOM 880 N N . LEU A 1 110 ? 24.960 0.173 -39.718 1.00 80.00 110 LEU A N 1
ATOM 881 C CA . LEU A 1 110 ? 26.281 -0.385 -40.016 1.00 80.00 110 LEU A CA 1
ATOM 882 C C . LEU A 1 110 ? 26.215 -1.401 -41.165 1.00 80.00 110 LEU A C 1
ATOM 884 O O . LEU A 1 110 ? 27.076 -1.387 -42.039 1.00 80.00 110 LEU A O 1
ATOM 888 N N . SER A 1 111 ? 25.160 -2.221 -41.213 1.00 76.62 111 SER A N 1
ATOM 889 C CA . SER A 1 111 ? 24.915 -3.155 -42.319 1.00 76.62 111 SER A CA 1
ATOM 890 C C . SER A 1 111 ? 24.656 -2.430 -43.644 1.00 76.62 111 SER A C 1
ATOM 892 O O . SER A 1 111 ? 25.215 -2.818 -44.666 1.00 76.62 111 SER A O 1
ATOM 894 N N . PHE A 1 112 ? 23.909 -1.318 -43.621 1.00 76.31 112 PHE A N 1
ATOM 895 C CA . PHE A 1 112 ? 23.713 -0.455 -44.788 1.00 76.31 112 PHE A CA 1
ATOM 896 C C . PHE A 1 112 ? 25.032 0.142 -45.281 1.00 76.31 112 PHE A C 1
ATOM 898 O O . PHE A 1 112 ? 25.310 0.103 -46.476 1.00 76.31 112 PHE A O 1
ATOM 905 N N . LEU A 1 113 ? 25.867 0.655 -44.372 1.00 76.75 113 LEU A N 1
ATOM 906 C CA . LEU A 1 113 ? 27.187 1.183 -44.730 1.00 76.75 113 LEU A CA 1
ATOM 907 C C . LEU A 1 113 ? 28.096 0.097 -45.315 1.00 76.75 113 LEU A C 1
ATOM 909 O O . LEU A 1 113 ? 28.803 0.353 -46.284 1.00 76.75 113 LEU A O 1
ATOM 913 N N . HIS A 1 114 ? 28.038 -1.119 -44.774 1.00 73.75 114 HIS A N 1
ATOM 914 C CA . HIS A 1 114 ? 28.815 -2.245 -45.283 1.00 73.75 114 HIS A CA 1
ATOM 915 C C . HIS A 1 114 ? 28.350 -2.666 -46.688 1.00 73.75 114 HIS A C 1
ATOM 917 O O . HIS A 1 114 ? 29.181 -2.877 -47.563 1.00 73.75 114 HIS A O 1
ATOM 923 N N . CYS A 1 115 ? 27.039 -2.682 -46.947 1.00 68.00 115 CYS A N 1
ATOM 924 C CA . CYS A 1 115 ? 26.471 -2.992 -48.264 1.00 68.00 115 CYS A CA 1
ATOM 925 C C . CYS A 1 115 ? 26.845 -1.955 -49.344 1.00 68.00 115 CYS A C 1
ATOM 927 O O . CYS A 1 115 ? 26.975 -2.301 -50.511 1.00 68.00 115 CYS A O 1
ATOM 929 N N . ILE A 1 116 ? 27.043 -0.688 -48.959 1.00 73.25 116 ILE A N 1
ATOM 930 C CA . ILE A 1 116 ? 27.490 0.387 -49.865 1.00 73.25 116 ILE A CA 1
ATOM 931 C C . ILE A 1 116 ? 29.003 0.299 -50.144 1.00 73.25 116 ILE A C 1
ATOM 933 O O . ILE A 1 116 ? 29.457 0.735 -51.199 1.00 73.25 116 ILE A O 1
ATOM 937 N N . PHE A 1 117 ? 29.787 -0.246 -49.208 1.00 66.06 117 PHE A N 1
ATOM 938 C CA . PHE A 1 117 ? 31.251 -0.311 -49.302 1.00 66.06 117 PHE A CA 1
ATOM 939 C C . PHE A 1 117 ? 31.775 -1.622 -49.914 1.00 66.06 117 PHE A C 1
ATOM 941 O O . PHE A 1 117 ? 32.922 -1.664 -50.359 1.00 66.06 117 PHE A O 1
ATOM 948 N N . LEU A 1 118 ? 30.964 -2.688 -49.960 1.00 61.22 118 LEU A N 1
ATOM 949 C CA . LEU A 1 118 ? 31.303 -3.912 -50.690 1.00 61.22 118 LEU A CA 1
ATOM 950 C C . LEU A 1 118 ? 31.100 -3.705 -52.205 1.00 61.22 118 LEU A C 1
ATOM 952 O O . LEU A 1 118 ? 29.972 -3.453 -52.632 1.00 61.22 118 LEU A O 1
ATOM 956 N N . PRO A 1 119 ? 32.146 -3.843 -53.041 1.00 60.50 119 PRO A N 1
ATOM 957 C CA . PRO A 1 119 ? 31.969 -3.847 -54.487 1.00 60.50 119 PRO A CA 1
ATOM 958 C C . PRO A 1 119 ? 31.237 -5.129 -54.920 1.00 60.50 119 PRO A C 1
ATOM 960 O O . PRO A 1 119 ? 31.397 -6.171 -54.275 1.00 60.50 119 PRO A O 1
ATOM 963 N N . PRO A 1 120 ? 30.448 -5.090 -56.011 1.00 58.53 120 PRO A N 1
ATOM 964 C CA . PRO A 1 120 ? 29.866 -6.301 -56.566 1.00 58.53 120 PRO A CA 1
ATOM 965 C C . PRO A 1 120 ? 31.018 -7.212 -56.989 1.00 58.53 120 PRO A C 1
ATOM 967 O O . PRO A 1 120 ? 31.845 -6.829 -57.814 1.00 58.53 120 PRO A O 1
ATOM 970 N N . LEU A 1 121 ? 31.105 -8.385 -56.364 1.00 65.44 121 LEU A N 1
ATOM 971 C CA . LEU A 1 121 ? 32.083 -9.407 -56.713 1.00 65.44 121 LEU A CA 1
ATOM 972 C C . LEU A 1 121 ? 31.704 -9.955 -58.099 1.00 65.44 121 LEU A C 1
ATOM 974 O O . LEU A 1 121 ? 30.883 -10.865 -58.202 1.00 65.44 121 LEU A O 1
ATOM 978 N N . SER A 1 122 ? 32.225 -9.313 -59.146 1.00 54.31 122 SER A N 1
ATOM 979 C CA . SER A 1 122 ? 32.194 -9.765 -60.542 1.00 54.31 122 SER A CA 1
ATOM 980 C C . SER A 1 122 ? 33.440 -10.569 -60.868 1.00 54.31 122 SER A C 1
ATOM 982 O O . SER A 1 122 ? 34.534 -10.042 -60.554 1.00 54.31 122 SER A O 1
#

Foldseek 3Di:
DVVVVLVVVVVVVVVVVVVVVVVVVVVVVVVVVVVVVCVVVVNDVVNVVCCCVPNDVVCPDVVNVVVVVVVVVVVVVVVVVSVVVVVVVVVVVVVVVVVVVVVVVVVVVVVVVVVVVDDPPD

Radius of gyration: 31.13 Å; chains: 1; bounding box: 64×23×97 Å